Protein AF-T0Z2L9-F1 (afdb_monomer_lite)

Secondary structure (DSSP, 8-state):
---PPPPHHHHHHHHHHHHHHHHHT-TTS-HHHHHHHHHHHHHHHHHHS--EETTEE--GGGGGGGGG-HHHHHHHHHHHHHHHHHHTTTTS--

Radius of gyration: 19.51 Å; chains: 1; bounding box: 56×26×50 Å

Foldseek 3Di:
DDPDPDDPLRVVVVVLVVVLVVLCPDPPDPNVVSVVVSLVVQLVVCVVPFDQDPNDTPRSCVSVCVCVPPVNVVVVVVVVVVVVCVVVCVVPDD

Structure (mmCIF, N/CA/C/O backbone):
data_AF-T0Z2L9-F1
#
_entry.id   AF-T0Z2L9-F1
#
loop_
_atom_site.group_PDB
_atom_site.id
_atom_site.type_symbol
_atom_site.label_atom_id
_atom_site.label_alt_id
_atom_site.label_comp_id
_atom_site.label_asym_id
_atom_site.label_entity_id
_atom_site.label_seq_id
_atom_site.pdbx_PDB_ins_code
_atom_site.Cartn_x
_atom_site.Cartn_y
_atom_site.Cartn_z
_atom_site.occupancy
_atom_site.B_iso_or_equiv
_atom_site.auth_seq_id
_atom_site.auth_comp_id
_atom_site.auth_asym_id
_atom_site.auth_atom_id
_atom_site.pdbx_PDB_model_num
ATOM 1 N N . MET A 1 1 ? 33.530 9.704 -6.978 1.00 47.56 1 MET A N 1
ATOM 2 C CA . MET A 1 1 ? 32.098 9.388 -6.825 1.00 47.56 1 MET A CA 1
ATOM 3 C C . MET A 1 1 ? 31.471 9.551 -8.198 1.00 47.56 1 MET A C 1
ATOM 5 O O . MET A 1 1 ? 31.042 10.642 -8.546 1.00 47.56 1 MET A O 1
ATOM 9 N N . SER A 1 2 ? 31.598 8.525 -9.040 1.00 45.56 2 SER A N 1
ATOM 10 C CA . SER A 1 2 ? 30.973 8.501 -10.362 1.00 45.56 2 SER A CA 1
ATOM 11 C C . SER A 1 2 ? 29.464 8.440 -10.157 1.00 45.56 2 SER A C 1
ATOM 13 O O . SER A 1 2 ? 28.963 7.568 -9.453 1.00 45.56 2 SER A O 1
ATOM 15 N N . ILE A 1 3 ? 28.751 9.423 -10.702 1.00 60.59 3 ILE A N 1
ATOM 16 C CA . ILE A 1 3 ? 27.298 9.366 -10.833 1.00 60.59 3 ILE A CA 1
ATOM 17 C C . ILE A 1 3 ? 27.037 8.329 -11.926 1.00 60.59 3 ILE A C 1
ATOM 19 O O . ILE A 1 3 ? 27.006 8.660 -13.110 1.00 60.59 3 ILE A O 1
ATOM 23 N N . ASP A 1 4 ? 26.949 7.062 -11.537 1.00 66.75 4 ASP A N 1
ATOM 24 C CA . ASP A 1 4 ? 26.503 6.013 -12.443 1.00 66.75 4 ASP A CA 1
ATOM 25 C C . ASP A 1 4 ? 25.009 6.230 -12.711 1.00 66.75 4 ASP A C 1
ATOM 27 O O . ASP A 1 4 ? 24.234 6.529 -11.797 1.00 66.75 4 ASP A O 1
ATOM 31 N N . ALA A 1 5 ? 24.610 6.154 -13.982 1.00 68.25 5 ALA A N 1
ATOM 32 C CA . ALA A 1 5 ? 23.224 6.364 -14.377 1.00 68.25 5 ALA A CA 1
ATOM 33 C C . ALA A 1 5 ? 22.292 5.445 -13.558 1.00 68.25 5 ALA A C 1
ATOM 35 O O . ALA A 1 5 ? 22.631 4.278 -13.329 1.00 68.25 5 ALA A O 1
ATOM 36 N N . PRO A 1 6 ? 21.128 5.947 -13.101 1.00 73.62 6 PRO A N 1
ATOM 37 C CA . PRO A 1 6 ? 20.227 5.166 -12.268 1.00 73.62 6 PRO A CA 1
ATOM 38 C C . PRO A 1 6 ? 19.838 3.873 -12.981 1.00 73.62 6 PRO A C 1
ATOM 40 O O . PRO A 1 6 ? 19.478 3.874 -14.160 1.00 73.62 6 PRO A O 1
ATOM 43 N N . SER A 1 7 ? 19.911 2.756 -12.253 1.00 81.06 7 SER A N 1
ATOM 44 C CA . SER A 1 7 ? 19.494 1.461 -12.789 1.00 81.06 7 SER A CA 1
ATOM 45 C C . SER A 1 7 ? 18.035 1.516 -13.250 1.00 81.06 7 SER A C 1
ATOM 47 O O . SER A 1 7 ? 17.211 2.226 -12.668 1.00 81.06 7 SER A O 1
ATOM 49 N N . ILE A 1 8 ? 17.686 0.726 -14.266 1.00 83.94 8 ILE A N 1
ATOM 50 C CA . ILE A 1 8 ? 16.316 0.698 -14.799 1.00 83.94 8 ILE A CA 1
ATOM 51 C C . ILE A 1 8 ? 15.276 0.369 -13.715 1.00 83.94 8 ILE A C 1
ATOM 53 O O . ILE A 1 8 ? 14.194 0.944 -13.698 1.00 83.94 8 ILE A O 1
ATOM 57 N N . HIS A 1 9 ? 15.647 -0.467 -12.740 1.00 81.94 9 HIS A N 1
ATOM 58 C CA . HIS A 1 9 ? 14.817 -0.802 -11.583 1.00 81.94 9 HIS A CA 1
ATOM 59 C C . HIS A 1 9 ? 14.549 0.425 -10.701 1.00 81.94 9 HIS A C 1
ATOM 61 O O . HIS A 1 9 ? 13.421 0.624 -10.263 1.00 81.94 9 HIS A O 1
ATOM 67 N N . ALA A 1 10 ? 15.551 1.285 -10.482 1.00 85.44 10 ALA A N 1
ATOM 68 C CA . ALA A 1 10 ? 15.383 2.512 -9.703 1.00 85.44 10 ALA A CA 1
ATOM 69 C C . ALA A 1 10 ? 14.418 3.494 -10.385 1.00 85.44 10 ALA A C 1
ATOM 71 O O . ALA A 1 10 ? 13.560 4.073 -9.720 1.00 85.44 10 ALA A O 1
ATOM 72 N N . ILE A 1 11 ? 14.507 3.629 -11.714 1.00 88.88 11 ILE A N 1
ATOM 73 C CA . ILE A 1 11 ? 13.576 4.456 -12.495 1.00 88.88 11 I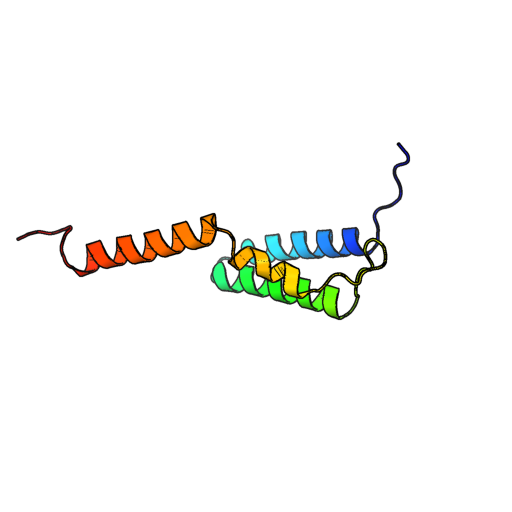LE A CA 1
ATOM 74 C C . ILE A 1 11 ? 12.152 3.901 -12.378 1.00 88.88 11 ILE A C 1
ATOM 76 O O . ILE A 1 11 ? 11.220 4.656 -12.108 1.00 88.88 11 ILE A O 1
ATOM 80 N N . VAL A 1 12 ? 11.979 2.583 -12.520 1.00 87.19 12 VAL A N 1
ATOM 81 C CA . VAL A 1 12 ? 10.672 1.923 -12.384 1.00 87.19 12 VAL A CA 1
ATOM 82 C C . VAL A 1 12 ? 10.072 2.156 -10.995 1.00 87.19 12 VAL A C 1
ATOM 84 O O . VAL A 1 12 ? 8.914 2.556 -10.897 1.00 87.19 12 VAL A O 1
ATOM 87 N N . VAL A 1 13 ? 10.852 1.984 -9.924 1.00 88.62 13 VAL A N 1
ATOM 88 C CA . VAL A 1 13 ? 10.386 2.238 -8.550 1.00 88.62 13 VAL A CA 1
ATOM 89 C C . VAL A 1 13 ? 10.019 3.709 -8.346 1.00 88.62 13 VAL A C 1
ATOM 91 O O . VAL A 1 13 ? 8.994 3.994 -7.732 1.00 88.62 13 VAL A O 1
ATOM 94 N N . MET A 1 14 ? 10.790 4.651 -8.898 1.00 90.25 14 MET A N 1
ATOM 95 C CA . MET A 1 14 ? 10.436 6.076 -8.866 1.00 90.25 14 MET A CA 1
ATOM 96 C C . MET A 1 14 ? 9.107 6.358 -9.572 1.00 90.25 14 MET A C 1
ATOM 98 O O . MET A 1 14 ? 8.275 7.087 -9.033 1.00 90.25 14 MET A O 1
ATOM 102 N N . VAL A 1 15 ? 8.876 5.772 -10.749 1.00 91.00 15 VAL A N 1
ATOM 103 C CA . VAL A 1 15 ? 7.603 5.922 -11.472 1.00 91.00 15 VAL A CA 1
ATOM 104 C C . VAL A 1 15 ? 6.450 5.328 -10.662 1.00 91.00 15 VAL A C 1
ATOM 106 O O . VAL A 1 15 ? 5.408 5.971 -10.533 1.00 91.00 15 VAL A O 1
ATOM 109 N N . VAL A 1 16 ? 6.642 4.151 -10.057 1.00 88.00 16 VAL A N 1
ATOM 110 C CA . VAL A 1 16 ? 5.653 3.530 -9.160 1.00 88.00 16 VAL A CA 1
ATOM 111 C C . VAL A 1 16 ? 5.376 4.418 -7.947 1.00 88.00 16 VAL A C 1
ATOM 113 O O . VAL A 1 16 ? 4.218 4.577 -7.576 1.00 88.00 16 VAL A O 1
ATOM 116 N N . MET A 1 17 ? 6.394 5.051 -7.365 1.00 90.88 17 MET A N 1
ATOM 117 C CA . MET A 1 17 ? 6.231 5.977 -6.241 1.00 90.88 17 MET A CA 1
ATOM 118 C C . MET A 1 17 ? 5.403 7.205 -6.636 1.00 90.88 17 MET A C 1
ATOM 120 O O . MET A 1 17 ? 4.473 7.583 -5.926 1.00 90.88 17 MET A O 1
ATOM 124 N N . VAL A 1 18 ? 5.681 7.805 -7.796 1.00 92.81 18 VAL A N 1
ATOM 125 C CA . VAL A 1 18 ? 4.880 8.926 -8.314 1.00 92.81 18 VAL A CA 1
ATOM 126 C C . VAL A 1 18 ? 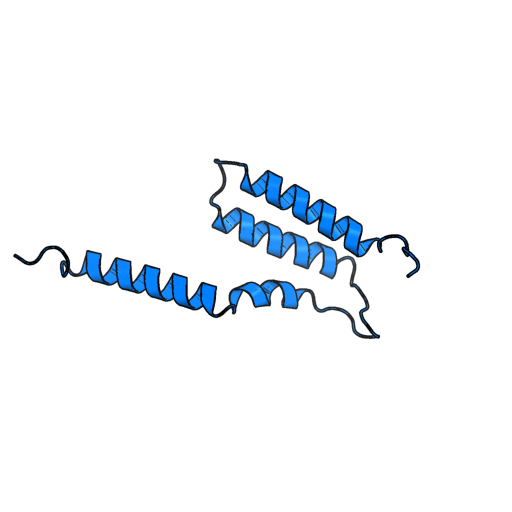3.437 8.486 -8.581 1.00 92.81 18 VAL A C 1
ATOM 128 O O . VAL A 1 18 ? 2.498 9.192 -8.210 1.00 92.81 18 VAL A O 1
ATOM 131 N N . ALA A 1 19 ? 3.239 7.300 -9.163 1.00 87.94 19 ALA A N 1
ATOM 132 C CA . ALA A 1 19 ? 1.913 6.730 -9.379 1.00 87.94 19 ALA A CA 1
ATOM 133 C C . ALA A 1 19 ? 1.174 6.466 -8.054 1.00 87.94 19 ALA A C 1
ATOM 135 O O . ALA A 1 19 ? -0.015 6.764 -7.949 1.00 87.94 19 ALA A O 1
ATOM 136 N N . ALA A 1 20 ? 1.875 5.974 -7.031 1.00 87.69 20 ALA A N 1
ATOM 137 C CA . ALA A 1 20 ? 1.339 5.756 -5.693 1.00 87.69 20 ALA A CA 1
ATOM 138 C C . ALA A 1 20 ? 0.876 7.070 -5.058 1.00 87.69 20 ALA A C 1
ATOM 140 O O . ALA A 1 20 ? -0.248 7.139 -4.568 1.00 87.69 20 ALA A O 1
ATOM 141 N N . LEU A 1 21 ? 1.692 8.126 -5.126 1.00 89.06 21 LEU A N 1
ATOM 142 C CA . LEU A 1 21 ? 1.329 9.457 -4.630 1.00 89.06 21 LEU A CA 1
ATOM 143 C C . LEU A 1 21 ? 0.088 10.012 -5.342 1.00 89.06 21 LEU A C 1
ATOM 145 O O . LEU A 1 21 ? -0.822 10.526 -4.692 1.00 89.06 21 LEU A O 1
ATOM 149 N N . MET A 1 22 ? 0.008 9.846 -6.664 1.00 87.06 22 MET A N 1
ATOM 150 C CA . MET A 1 22 ? -1.177 10.227 -7.439 1.00 87.06 22 MET A CA 1
ATOM 151 C C . MET A 1 22 ? -2.422 9.436 -7.019 1.00 87.06 22 MET A C 1
ATOM 153 O O . MET A 1 22 ? -3.515 9.999 -6.952 1.00 87.06 22 MET A O 1
ATOM 157 N N . LEU A 1 23 ? -2.273 8.144 -6.715 1.00 83.94 23 LEU A N 1
ATOM 158 C CA . LEU A 1 23 ? -3.372 7.287 -6.273 1.00 83.94 23 LEU A CA 1
ATOM 159 C C . LEU A 1 23 ? -3.822 7.625 -4.842 1.00 83.94 23 LEU A C 1
ATOM 161 O O . LEU A 1 23 ? -5.021 7.646 -4.577 1.00 83.94 23 LEU A O 1
ATOM 165 N N . TYR A 1 24 ? -2.884 7.971 -3.955 1.00 82.38 24 TYR A N 1
ATOM 166 C CA . TYR A 1 24 ? -3.149 8.476 -2.601 1.00 82.38 24 TYR A CA 1
ATOM 167 C C . TYR A 1 24 ? -3.870 9.823 -2.602 1.00 82.38 24 TYR A C 1
ATOM 169 O O . TYR A 1 24 ? -4.711 10.075 -1.744 1.00 82.38 24 TYR A O 1
ATOM 177 N N . SER A 1 25 ? -3.576 10.682 -3.578 1.00 84.88 25 SER A N 1
ATOM 178 C CA . SER A 1 25 ? -4.246 11.976 -3.711 1.00 84.88 25 SER A CA 1
ATOM 179 C C . SER A 1 25 ? -5.718 11.857 -4.128 1.00 84.88 25 SER A C 1
ATOM 181 O O . SER A 1 25 ? -6.421 12.870 -4.136 1.00 84.88 25 SER A O 1
ATOM 183 N N . ARG A 1 26 ? -6.207 10.667 -4.510 1.00 83.56 26 ARG A N 1
ATOM 184 C CA . ARG A 1 26 ? -7.606 10.488 -4.913 1.00 83.56 26 ARG A CA 1
ATOM 185 C C . ARG A 1 26 ? -8.506 10.296 -3.685 1.00 83.56 26 ARG A C 1
ATOM 187 O O . ARG A 1 26 ? -8.376 9.284 -3.005 1.00 83.56 26 ARG A O 1
ATOM 194 N N . PRO A 1 27 ? -9.503 11.174 -3.464 1.00 74.69 27 PRO A N 1
ATOM 195 C CA . PRO A 1 27 ? -10.413 11.066 -2.319 1.00 74.69 27 PRO A CA 1
ATOM 196 C C . PRO A 1 27 ? -11.416 9.905 -2.440 1.00 74.69 27 PRO A C 1
ATOM 198 O O . PRO A 1 27 ? -12.039 9.525 -1.457 1.00 74.69 27 PRO A O 1
ATOM 201 N N . ASN A 1 28 ? -11.575 9.334 -3.639 1.00 77.19 28 ASN A N 1
ATOM 202 C CA . ASN A 1 28 ? -12.575 8.298 -3.917 1.00 77.19 28 ASN A CA 1
ATOM 203 C C . ASN A 1 28 ? -12.152 6.880 -3.499 1.00 77.19 28 ASN A C 1
ATOM 205 O O . ASN A 1 28 ? -12.973 5.970 -3.585 1.00 77.19 28 ASN A O 1
ATOM 209 N N . ILE A 1 29 ? -10.895 6.657 -3.098 1.00 79.62 29 ILE A N 1
ATOM 210 C CA . ILE A 1 29 ? -10.383 5.319 -2.767 1.00 79.62 29 ILE A CA 1
ATOM 211 C C . ILE A 1 29 ? -9.954 5.303 -1.294 1.00 79.62 29 ILE A C 1
ATOM 213 O O . ILE A 1 29 ? -9.165 6.161 -0.894 1.00 79.62 29 ILE A O 1
ATOM 217 N N . PRO A 1 30 ? -10.423 4.337 -0.476 1.00 82.38 30 PRO A N 1
ATOM 218 C CA . PRO A 1 30 ? -9.933 4.171 0.886 1.00 82.38 30 PRO A CA 1
ATOM 219 C C . PRO A 1 30 ? -8.408 4.028 0.909 1.00 82.38 30 PRO A C 1
ATOM 221 O O . PRO A 1 30 ? -7.834 3.233 0.161 1.00 82.38 30 PRO A O 1
ATOM 224 N N . MET A 1 31 ? -7.752 4.755 1.814 1.00 81.81 31 MET A N 1
ATOM 225 C CA . MET A 1 31 ? -6.285 4.802 1.913 1.00 81.81 31 MET A CA 1
ATOM 226 C C . MET A 1 31 ? -5.652 3.410 2.063 1.00 81.81 31 MET A C 1
ATOM 228 O O . MET A 1 31 ? -4.587 3.145 1.507 1.00 81.81 31 MET A O 1
ATOM 232 N N . ALA A 1 32 ? -6.332 2.498 2.766 1.00 84.19 32 ALA A N 1
ATOM 233 C CA . ALA A 1 32 ? -5.890 1.117 2.940 1.00 84.19 32 ALA A CA 1
ATOM 234 C C . ALA A 1 32 ? -5.827 0.347 1.609 1.00 84.19 32 ALA A C 1
ATOM 236 O O . ALA A 1 32 ? -4.845 -0.341 1.336 1.00 84.19 32 ALA A O 1
ATOM 237 N N . THR A 1 33 ? -6.841 0.496 0.752 1.00 86.00 33 THR A N 1
ATOM 238 C CA . THR A 1 33 ? -6.909 -0.173 -0.556 1.00 86.00 33 THR A CA 1
ATOM 239 C C . THR A 1 33 ? -5.842 0.361 -1.505 1.00 86.00 33 THR A C 1
ATOM 241 O O . THR A 1 33 ? -5.201 -0.417 -2.207 1.00 86.00 33 THR A O 1
ATOM 244 N N . THR A 1 34 ? -5.598 1.674 -1.485 1.00 87.88 34 THR A N 1
ATOM 245 C CA . THR A 1 34 ? -4.515 2.308 -2.248 1.00 87.88 34 THR A CA 1
ATOM 246 C C . THR A 1 34 ? -3.146 1.784 -1.815 1.00 87.88 34 THR A C 1
ATOM 248 O O . THR A 1 34 ? -2.362 1.361 -2.662 1.00 87.88 34 THR A O 1
ATOM 251 N N . SER A 1 35 ? -2.873 1.756 -0.506 1.00 87.19 35 SER A N 1
ATOM 252 C CA . SER A 1 35 ? -1.606 1.263 0.052 1.00 87.19 35 SER A CA 1
ATOM 253 C C . SER A 1 35 ? -1.322 -0.182 -0.357 1.00 87.19 35 SER A C 1
ATOM 255 O O . SER A 1 35 ? -0.259 -0.501 -0.893 1.00 87.19 35 SER A O 1
ATOM 257 N N . LEU A 1 36 ? -2.315 -1.052 -0.168 1.00 90.19 36 LEU A N 1
ATOM 258 C CA . LEU A 1 36 ? -2.196 -2.471 -0.473 1.00 90.19 36 LEU A 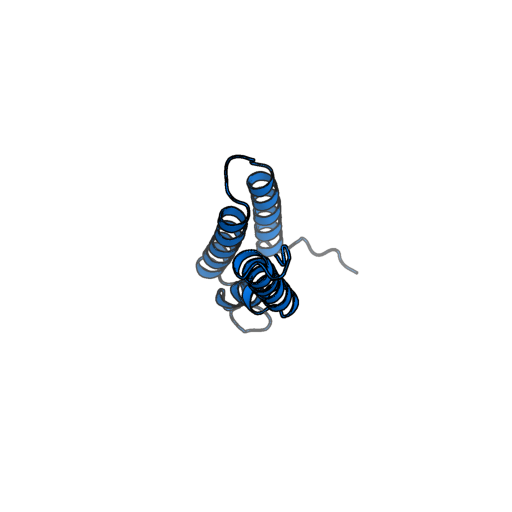CA 1
ATOM 259 C C . LEU A 1 36 ? -2.076 -2.703 -1.986 1.00 90.19 36 LEU A C 1
ATOM 261 O O . LEU A 1 36 ? -1.263 -3.515 -2.419 1.00 90.19 36 LEU A O 1
ATOM 265 N N . GLY A 1 37 ? -2.802 -1.929 -2.797 1.00 90.62 37 GLY A N 1
ATOM 266 C CA . GLY A 1 37 ? -2.674 -1.941 -4.253 1.00 90.62 37 GLY A CA 1
ATOM 267 C C . GLY A 1 37 ? -1.273 -1.560 -4.736 1.00 90.62 37 GLY A C 1
ATOM 268 O O . GLY A 1 37 ? -0.741 -2.220 -5.624 1.00 90.62 37 GLY A O 1
ATOM 269 N N . VAL A 1 38 ? -0.64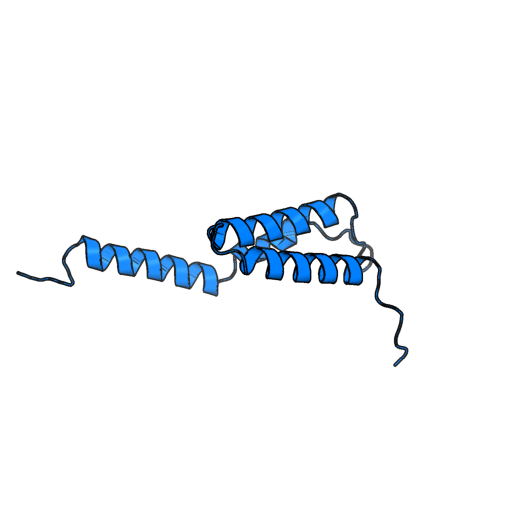2 -0.550 -4.128 1.00 90.06 38 VAL A N 1
ATOM 270 C CA . VAL A 1 38 ? 0.740 -0.150 -4.450 1.00 90.06 38 VAL A CA 1
ATOM 271 C C . VAL A 1 38 ? 1.736 -1.251 -4.085 1.00 90.06 38 VAL A C 1
ATOM 273 O O . VAL A 1 38 ? 2.619 -1.552 -4.886 1.00 90.06 38 VAL A O 1
ATOM 276 N N . LEU A 1 39 ? 1.583 -1.890 -2.921 1.00 90.81 39 LEU A N 1
ATOM 277 C CA . LEU A 1 39 ? 2.441 -3.011 -2.515 1.00 90.81 39 LEU A CA 1
ATOM 278 C C . LEU A 1 39 ? 2.302 -4.212 -3.458 1.00 90.81 39 LEU A C 1
ATOM 280 O O . LEU A 1 39 ? 3.309 -4.783 -3.876 1.00 90.81 39 LEU A O 1
ATOM 284 N N . VAL A 1 40 ? 1.073 -4.556 -3.851 1.00 90.88 40 VAL A N 1
ATOM 285 C CA . VAL A 1 40 ? 0.805 -5.614 -4.838 1.00 90.88 40 VAL A CA 1
ATOM 286 C C . VAL A 1 40 ? 1.402 -5.260 -6.198 1.00 90.88 40 VAL A C 1
ATOM 288 O O . VAL A 1 40 ? 2.037 -6.110 -6.816 1.00 90.88 40 VAL A O 1
ATOM 291 N N . LEU A 1 41 ? 1.251 -4.014 -6.654 1.00 89.75 41 LEU A N 1
ATOM 292 C CA . LEU A 1 41 ? 1.840 -3.543 -7.908 1.00 89.75 41 LEU A CA 1
ATOM 293 C C . LEU A 1 41 ? 3.370 -3.658 -7.875 1.00 89.75 41 LEU A C 1
ATOM 295 O O . LEU A 1 41 ? 3.974 -4.124 -8.837 1.00 89.75 41 LEU A O 1
ATOM 299 N N . LEU A 1 42 ? 3.996 -3.269 -6.763 1.00 89.44 42 LEU A N 1
ATOM 300 C CA . LEU A 1 42 ? 5.443 -3.347 -6.591 1.00 89.44 42 LEU A CA 1
ATOM 301 C C . LEU A 1 42 ? 5.927 -4.803 -6.613 1.00 89.44 42 LEU A C 1
ATOM 303 O O . LEU A 1 42 ? 6.844 -5.132 -7.365 1.00 89.44 42 LEU A O 1
ATOM 307 N N . ALA A 1 43 ? 5.264 -5.687 -5.865 1.00 88.94 43 ALA A N 1
ATOM 308 C CA . ALA A 1 43 ? 5.559 -7.116 -5.883 1.00 88.94 43 ALA A CA 1
ATOM 309 C C . ALA A 1 43 ? 5.338 -7.732 -7.275 1.00 88.94 43 ALA A C 1
ATOM 311 O O . ALA A 1 43 ? 6.138 -8.549 -7.717 1.00 88.94 43 ALA A O 1
ATOM 312 N N . PHE A 1 44 ? 4.302 -7.308 -8.003 1.00 89.62 44 PHE A N 1
ATOM 313 C CA . PHE A 1 44 ? 4.026 -7.768 -9.364 1.00 89.62 44 PHE A CA 1
ATOM 314 C C . PHE A 1 44 ? 5.125 -7.353 -10.350 1.00 89.62 44 PHE A C 1
ATOM 316 O O . PHE A 1 44 ? 5.612 -8.182 -11.120 1.00 89.62 44 PHE A O 1
ATOM 323 N N . VAL A 1 45 ? 5.565 -6.093 -10.298 1.00 87.06 45 VAL A N 1
ATOM 324 C CA . VAL A 1 45 ? 6.650 -5.573 -11.145 1.00 87.06 45 VAL A CA 1
ATOM 325 C C . VAL A 1 45 ? 7.956 -6.327 -10.891 1.00 87.06 45 VAL A C 1
ATOM 327 O O . VAL A 1 45 ? 8.614 -6.737 -11.847 1.00 87.06 45 VAL A O 1
ATOM 330 N N . PHE A 1 46 ? 8.308 -6.556 -9.624 1.00 85.75 46 PHE A N 1
ATOM 331 C CA . PHE A 1 46 ? 9.521 -7.292 -9.253 1.00 85.75 46 PH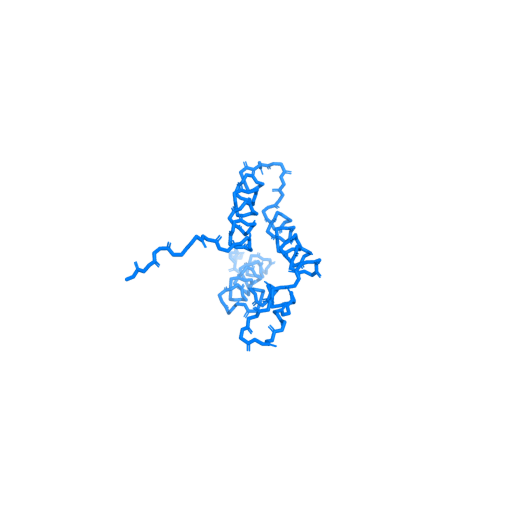E A CA 1
ATOM 332 C C . PHE A 1 46 ? 9.406 -8.802 -9.496 1.00 85.75 46 PHE A C 1
ATOM 334 O O . PHE A 1 46 ? 10.418 -9.455 -9.739 1.00 85.75 46 PHE A O 1
ATOM 341 N N . SER A 1 47 ? 8.193 -9.356 -9.495 1.00 85.38 47 SER A N 1
ATOM 342 C CA . SER A 1 47 ? 7.954 -10.758 -9.841 1.00 85.38 47 SER A CA 1
ATOM 343 C C . SER A 1 47 ? 8.086 -10.997 -11.350 1.00 85.38 47 SER A C 1
ATOM 345 O O . SER A 1 47 ? 8.661 -12.006 -11.755 1.00 85.38 47 SER A O 1
ATOM 347 N N . MET A 1 48 ? 7.619 -10.059 -12.184 1.00 84.19 48 MET A N 1
ATOM 348 C CA . MET A 1 48 ? 7.806 -10.091 -13.643 1.00 84.19 48 MET A CA 1
ATOM 349 C C . MET A 1 48 ? 9.254 -9.791 -14.060 1.00 84.19 48 MET A C 1
ATOM 351 O O . MET A 1 48 ? 9.779 -10.438 -14.966 1.00 84.19 48 MET A O 1
ATOM 355 N N . TYR A 1 49 ? 9.910 -8.835 -13.396 1.00 82.56 49 TYR A N 1
ATOM 356 C CA . TYR A 1 49 ? 11.294 -8.432 -13.659 1.00 82.56 49 TYR A CA 1
ATOM 357 C C . TYR A 1 49 ? 12.156 -8.588 -12.394 1.00 82.56 49 TYR A C 1
ATOM 359 O O . TYR A 1 49 ? 12.401 -7.606 -11.687 1.00 82.56 49 TYR A O 1
ATOM 367 N N . PRO A 1 50 ? 12.626 -9.815 -12.093 1.00 78.62 50 PRO A N 1
ATOM 368 C CA . PRO A 1 50 ? 13.381 -10.092 -10.878 1.00 78.62 50 PRO A CA 1
ATOM 369 C C . PRO A 1 50 ? 14.733 -9.377 -10.862 1.00 78.62 50 PRO A C 1
ATOM 371 O O . PRO A 1 50 ? 15.604 -9.609 -11.705 1.00 78.62 50 PRO A O 1
ATOM 374 N N . MET A 1 51 ? 14.935 -8.548 -9.838 1.00 75.31 51 MET A N 1
ATOM 375 C CA . MET A 1 51 ? 16.212 -7.894 -9.577 1.00 75.31 51 MET A CA 1
ATOM 376 C C . MET A 1 51 ? 17.189 -8.893 -8.950 1.00 75.31 51 MET A C 1
ATOM 378 O O . MET A 1 51 ? 16.888 -9.523 -7.936 1.00 75.31 51 MET A O 1
ATOM 382 N N . LYS A 1 52 ? 18.391 -9.010 -9.521 1.00 74.69 52 LYS A N 1
ATOM 383 C CA . LYS A 1 52 ? 19.497 -9.749 -8.901 1.00 74.69 52 LYS A CA 1
ATOM 384 C C . LYS A 1 52 ? 20.313 -8.793 -8.045 1.00 74.69 52 LYS A C 1
ATOM 386 O O . LYS A 1 52 ? 20.940 -7.877 -8.573 1.00 74.69 52 LYS A O 1
ATOM 391 N N . LEU A 1 53 ? 20.322 -9.018 -6.740 1.00 68.69 53 LEU A N 1
ATOM 392 C CA . LEU A 1 53 ? 21.116 -8.264 -5.783 1.00 68.69 53 LEU A CA 1
ATOM 393 C C . LEU A 1 53 ? 22.211 -9.188 -5.237 1.00 68.69 53 LEU A C 1
ATOM 395 O O . LEU A 1 53 ? 21.914 -10.211 -4.630 1.00 68.69 53 LEU A O 1
ATOM 399 N N . HIS A 1 54 ? 23.482 -8.860 -5.490 1.00 64.69 54 HIS A N 1
ATOM 400 C CA . HIS A 1 54 ? 24.643 -9.629 -5.002 1.00 64.69 54 HIS A CA 1
ATOM 401 C C . HIS A 1 54 ? 24.597 -11.147 -5.302 1.00 64.69 54 HIS A C 1
ATOM 403 O O . HIS A 1 54 ? 25.059 -11.957 -4.508 1.00 64.69 54 HIS A O 1
ATOM 409 N N . GLY A 1 55 ? 24.030 -11.548 -6.447 1.00 69.50 55 GLY A N 1
ATOM 410 C CA . GLY A 1 55 ? 23.918 -12.958 -6.851 1.00 69.50 55 GLY A CA 1
ATOM 411 C C . GLY A 1 55 ? 22.645 -13.674 -6.382 1.00 69.50 55 GLY A C 1
ATOM 412 O O . GLY A 1 55 ? 22.361 -14.764 -6.875 1.00 69.50 55 GLY A O 1
ATOM 413 N N . HIS A 1 56 ? 21.833 -13.045 -5.528 1.00 69.88 56 HIS A N 1
ATOM 414 C CA . HIS A 1 56 ? 20.529 -13.555 -5.107 1.00 69.88 56 HIS A CA 1
ATOM 415 C C . HIS A 1 56 ? 19.390 -12.817 -5.815 1.00 69.88 56 HIS A C 1
ATOM 417 O O . HIS A 1 56 ? 19.457 -11.611 -6.053 1.00 69.88 56 HIS A O 1
ATOM 423 N N . ILE A 1 57 ? 18.341 -13.550 -6.182 1.00 76.44 57 ILE A N 1
ATOM 424 C CA . ILE A 1 57 ? 17.107 -12.956 -6.699 1.00 76.44 57 ILE A CA 1
ATOM 425 C C . ILE A 1 57 ? 16.381 -12.322 -5.514 1.00 76.44 57 ILE A C 1
ATOM 427 O O . ILE A 1 57 ? 16.177 -12.986 -4.498 1.00 76.44 57 ILE A O 1
ATOM 431 N N . LEU A 1 58 ? 16.018 -11.045 -5.631 1.00 78.56 58 LEU A N 1
ATOM 432 C CA . LEU A 1 58 ? 15.208 -10.379 -4.622 1.00 78.56 58 LEU A CA 1
ATOM 433 C C . LEU A 1 58 ? 13.808 -10.999 -4.627 1.00 78.56 58 LEU A C 1
ATOM 435 O O . LEU A 1 58 ? 13.086 -10.906 -5.620 1.00 78.56 58 LEU A O 1
ATOM 439 N N . ASP A 1 59 ? 13.436 -11.635 -3.519 1.00 80.75 59 ASP A N 1
ATOM 440 C CA . ASP A 1 59 ? 12.095 -12.180 -3.355 1.00 80.75 59 ASP A CA 1
ATOM 441 C C . ASP A 1 59 ? 11.087 -11.029 -3.274 1.00 80.75 59 ASP A C 1
ATOM 443 O O . ASP A 1 59 ? 11.176 -10.165 -2.403 1.00 80.75 59 ASP A O 1
ATOM 447 N N . SER A 1 60 ? 10.112 -11.016 -4.181 1.00 83.75 60 SER A N 1
ATOM 448 C CA . SER A 1 60 ? 9.063 -9.991 -4.214 1.00 83.75 60 SER A CA 1
ATOM 449 C C . SER A 1 60 ? 8.182 -10.022 -2.961 1.00 83.75 60 SER A C 1
ATOM 451 O O . SER A 1 60 ? 7.543 -9.023 -2.629 1.00 83.75 60 SER A O 1
ATOM 453 N N . MET A 1 61 ? 8.172 -11.132 -2.218 1.00 83.88 61 MET A N 1
ATOM 454 C CA . MET A 1 61 ? 7.430 -11.238 -0.965 1.00 83.88 61 MET A CA 1
ATOM 455 C C . MET A 1 61 ? 7.999 -10.328 0.134 1.00 83.88 61 MET A C 1
ATOM 457 O O . MET A 1 61 ? 7.267 -9.934 1.044 1.00 83.88 61 MET A O 1
ATOM 461 N N . ILE A 1 62 ? 9.265 -9.901 0.021 1.00 86.44 62 ILE A N 1
ATOM 462 C CA . ILE A 1 62 ? 9.896 -9.006 0.999 1.00 86.44 62 ILE A CA 1
ATOM 463 C C . ILE A 1 62 ? 9.190 -7.649 1.104 1.00 86.44 62 ILE A C 1
ATOM 465 O O . ILE A 1 62 ? 9.210 -7.038 2.169 1.00 86.44 62 ILE A O 1
ATOM 469 N N . PHE A 1 63 ? 8.505 -7.185 0.053 1.00 86.31 63 PHE A N 1
ATOM 470 C CA . PHE A 1 63 ? 7.758 -5.922 0.097 1.00 86.31 63 PHE A CA 1
ATOM 471 C C . PHE A 1 63 ? 6.572 -5.969 1.073 1.00 86.31 63 PHE A C 1
ATOM 473 O O . PHE A 1 63 ? 6.192 -4.939 1.627 1.00 86.31 63 PHE A O 1
ATOM 480 N N . PHE A 1 64 ? 6.038 -7.159 1.363 1.00 89.25 64 PHE A N 1
ATOM 481 C CA . PHE A 1 64 ? 4.982 -7.350 2.361 1.00 89.25 64 PHE A CA 1
ATOM 482 C C . PHE A 1 64 ? 5.510 -7.368 3.804 1.00 89.25 64 PHE A C 1
ATOM 484 O O . PHE A 1 64 ? 4.718 -7.259 4.737 1.00 89.25 64 PHE A O 1
ATOM 491 N N . SER A 1 65 ? 6.829 -7.418 4.025 1.00 88.31 65 SER A N 1
ATOM 492 C CA . SER A 1 65 ? 7.411 -7.298 5.376 1.00 88.31 65 SER A CA 1
ATOM 493 C C . SER A 1 65 ? 7.098 -5.956 6.054 1.00 88.31 65 SER A C 1
ATOM 495 O O . SER A 1 65 ? 7.136 -5.854 7.276 1.00 88.31 65 SER A O 1
ATOM 497 N N . GLY A 1 66 ? 6.687 -4.932 5.295 1.00 85.94 66 GLY A N 1
ATOM 498 C CA . GLY A 1 66 ? 6.162 -3.688 5.865 1.00 85.94 66 GLY A CA 1
ATOM 499 C C . GLY A 1 66 ? 4.922 -3.895 6.749 1.00 85.94 66 GLY A C 1
ATOM 500 O O . GLY A 1 66 ? 4.696 -3.106 7.664 1.00 85.94 66 GLY A O 1
ATOM 501 N N . PHE A 1 67 ? 4.155 -4.974 6.541 1.00 87.75 67 PHE A N 1
ATOM 502 C CA . PHE A 1 67 ? 3.022 -5.335 7.401 1.00 87.75 67 PHE A CA 1
ATOM 503 C C . PHE A 1 67 ? 3.451 -5.890 8.764 1.00 87.75 67 PHE A C 1
ATOM 505 O O . PHE A 1 67 ? 2.703 -5.752 9.728 1.00 87.75 67 PHE A O 1
ATOM 512 N N . SER A 1 68 ? 4.654 -6.464 8.880 1.00 88.12 68 SER A N 1
ATOM 513 C CA . SER A 1 68 ? 5.227 -6.893 10.163 1.00 88.12 68 SER A CA 1
ATOM 514 C C . SER A 1 68 ? 5.991 -5.772 10.872 1.00 88.12 68 SER A C 1
ATOM 516 O O . SER A 1 68 ? 6.821 -6.036 11.738 1.00 88.12 68 SER A O 1
ATOM 518 N N . ASN A 1 69 ? 5.757 -4.514 10.494 1.00 92.00 69 ASN A N 1
ATOM 519 C CA . ASN A 1 69 ? 6.333 -3.375 11.186 1.00 92.00 69 ASN A CA 1
ATOM 520 C C . ASN A 1 69 ? 5.699 -3.241 12.578 1.00 92.00 69 ASN A C 1
ATOM 522 O O . ASN A 1 69 ? 4.483 -3.089 12.706 1.00 92.00 69 ASN A O 1
ATOM 526 N N . GLU A 1 70 ? 6.532 -3.254 13.617 1.00 94.00 70 GLU A N 1
ATOM 527 C CA . GLU A 1 70 ? 6.089 -3.158 15.011 1.00 94.00 70 GLU A CA 1
ATOM 528 C C . GLU A 1 70 ? 5.232 -1.912 15.276 1.00 94.00 70 GLU A C 1
ATOM 530 O O . GLU A 1 70 ? 4.261 -1.987 16.026 1.00 94.00 70 GLU A O 1
ATOM 535 N N . ALA A 1 71 ? 5.513 -0.786 14.610 1.00 94.50 71 ALA A N 1
ATOM 536 C CA . ALA A 1 71 ? 4.711 0.428 14.740 1.00 94.50 71 ALA A CA 1
ATOM 537 C C . ALA A 1 71 ? 3.302 0.254 14.155 1.00 94.50 71 ALA A C 1
ATOM 539 O O . ALA A 1 71 ? 2.329 0.707 14.758 1.00 94.50 71 ALA A O 1
ATOM 540 N N . LEU A 1 72 ? 3.164 -0.434 13.015 1.00 92.75 72 LEU A N 1
ATOM 541 C CA . LEU A 1 72 ? 1.854 -0.722 12.424 1.00 92.75 72 LEU A CA 1
ATOM 542 C C . LEU A 1 72 ? 1.039 -1.642 13.338 1.00 92.75 72 LEU A C 1
ATOM 544 O O . LEU A 1 72 ? -0.131 -1.365 13.603 1.00 92.75 72 LEU A O 1
ATOM 548 N N . ILE A 1 73 ? 1.672 -2.686 13.877 1.00 94.06 73 ILE A N 1
ATOM 549 C CA . ILE A 1 73 ? 1.043 -3.611 14.829 1.00 94.06 73 ILE A CA 1
ATOM 550 C C . ILE A 1 73 ? 0.587 -2.856 16.087 1.00 94.06 73 ILE A C 1
ATOM 552 O O . ILE A 1 73 ? -0.547 -3.035 16.533 1.00 94.06 73 ILE A O 1
ATOM 556 N N . ALA A 1 74 ? 1.427 -1.969 16.626 1.00 96.31 74 ALA A N 1
ATOM 557 C CA . ALA A 1 74 ? 1.103 -1.168 17.803 1.00 96.31 74 ALA A CA 1
ATOM 558 C C . ALA A 1 74 ? -0.095 -0.230 17.569 1.00 96.31 74 ALA A C 1
ATOM 560 O O . ALA A 1 74 ? -0.998 -0.165 18.404 1.00 96.31 74 ALA A O 1
ATOM 561 N N . VAL A 1 75 ? -0.148 0.463 16.427 1.00 94.88 75 VAL A N 1
ATOM 562 C CA . VAL A 1 75 ? -1.267 1.360 16.090 1.00 94.88 75 VAL A CA 1
ATOM 563 C C . VAL A 1 75 ? -2.570 0.580 15.908 1.00 94.88 75 VAL A C 1
ATOM 565 O O . VAL A 1 75 ? -3.611 1.018 16.396 1.00 94.88 75 VAL A O 1
ATOM 568 N N . VAL A 1 76 ? -2.527 -0.592 15.269 1.00 93.75 76 VAL A N 1
ATOM 569 C CA . VAL A 1 76 ? -3.705 -1.465 15.132 1.00 93.75 76 VAL A CA 1
ATOM 570 C C . VAL A 1 76 ? -4.186 -1.948 16.501 1.00 93.75 76 VAL A C 1
ATOM 572 O O . VAL A 1 76 ? -5.381 -1.871 16.788 1.00 93.75 76 VAL A O 1
ATOM 575 N N . ALA A 1 77 ? -3.272 -2.383 17.372 1.00 96.31 77 ALA A N 1
ATOM 576 C CA . ALA A 1 77 ? -3.611 -2.784 18.735 1.00 96.31 77 ALA A CA 1
ATOM 577 C C . ALA A 1 77 ? -4.268 -1.634 19.517 1.00 96.31 77 ALA A C 1
ATOM 579 O O . ALA A 1 77 ? -5.275 -1.845 20.193 1.00 96.31 77 ALA A O 1
ATOM 580 N N . LEU A 1 78 ? -3.756 -0.409 19.367 1.00 96.44 78 LEU A N 1
ATOM 581 C CA . LEU A 1 78 ? -4.339 0.779 19.984 1.00 96.44 78 LEU A CA 1
ATOM 582 C C . LEU A 1 78 ? -5.719 1.125 19.404 1.00 96.44 78 LEU A C 1
ATOM 584 O O . LEU A 1 78 ? -6.616 1.462 20.172 1.00 96.44 78 LEU A O 1
ATOM 588 N N . MET A 1 79 ? -5.924 1.010 18.086 1.00 95.50 79 MET A N 1
ATOM 589 C CA . MET A 1 79 ? -7.244 1.202 17.463 1.00 95.50 79 MET A CA 1
ATOM 590 C C . MET A 1 79 ? -8.275 0.206 18.005 1.00 95.50 79 MET A C 1
ATOM 592 O O . MET A 1 79 ? -9.405 0.597 18.298 1.00 95.50 79 MET A O 1
ATOM 596 N N . ILE A 1 80 ? -7.887 -1.062 18.179 1.00 95.44 80 ILE A N 1
ATOM 597 C CA . ILE A 1 80 ? -8.756 -2.099 18.752 1.00 95.44 80 ILE A CA 1
ATOM 598 C C . ILE A 1 80 ? -9.059 -1.792 20.224 1.00 95.44 80 ILE A C 1
ATOM 600 O O . ILE A 1 80 ? -10.223 -1.804 20.622 1.00 95.44 80 ILE A O 1
ATOM 604 N N . ALA A 1 81 ? -8.038 -1.477 21.025 1.00 95.75 81 ALA A N 1
ATOM 605 C CA . ALA A 1 81 ? -8.206 -1.144 22.439 1.00 95.75 81 ALA A CA 1
ATOM 606 C C . ALA A 1 81 ? -9.077 0.109 22.637 1.00 95.75 81 ALA A C 1
ATOM 608 O O . ALA A 1 81 ? -9.993 0.099 23.456 1.00 95.75 81 ALA A O 1
ATOM 609 N N . GLY A 1 82 ? -8.846 1.162 21.847 1.00 93.62 82 GLY A N 1
ATOM 610 C CA . GLY A 1 82 ? -9.652 2.382 21.867 1.00 93.62 82 GLY A CA 1
ATOM 611 C C . GLY A 1 82 ? -11.116 2.108 21.522 1.00 93.62 82 GLY A C 1
ATOM 612 O O . GLY A 1 82 ? -12.009 2.560 22.237 1.00 93.62 82 GLY A O 1
ATOM 613 N N . GLY A 1 83 ? -11.370 1.298 20.490 1.00 93.25 83 GLY A N 1
ATOM 614 C CA . GLY A 1 83 ? -12.723 0.859 20.143 1.00 93.25 83 GLY A CA 1
ATOM 615 C C . GLY A 1 83 ? -13.391 0.041 21.253 1.00 93.25 83 GLY A C 1
ATOM 616 O O . GLY A 1 83 ? -14.565 0.257 21.547 1.00 93.25 83 GLY A O 1
ATOM 617 N N . ALA A 1 84 ? -12.647 -0.850 21.915 1.00 92.44 84 ALA A N 1
ATOM 618 C CA . ALA A 1 84 ? -13.162 -1.662 23.016 1.00 92.44 84 ALA A CA 1
ATOM 619 C C . ALA A 1 84 ? -13.593 -0.808 24.217 1.00 92.44 84 ALA A C 1
ATOM 621 O O . ALA A 1 84 ? -14.671 -1.032 24.759 1.00 92.44 84 ALA A O 1
ATOM 622 N N . ILE A 1 85 ? -12.800 0.199 24.595 1.00 93.88 85 ILE A N 1
ATOM 623 C CA . ILE A 1 85 ? -13.125 1.120 25.698 1.00 93.88 85 ILE A CA 1
ATOM 624 C C . ILE A 1 85 ? -14.405 1.919 25.395 1.00 93.88 85 ILE A C 1
ATOM 626 O O . ILE A 1 85 ? -15.238 2.111 26.279 1.00 93.88 85 ILE A O 1
ATOM 630 N N . VAL A 1 86 ? -14.586 2.362 24.145 1.00 90.56 86 VAL A N 1
ATOM 631 C CA . VAL A 1 86 ? -15.815 3.055 23.717 1.00 90.56 86 VAL A CA 1
ATOM 632 C C . VAL A 1 86 ? -17.018 2.109 23.757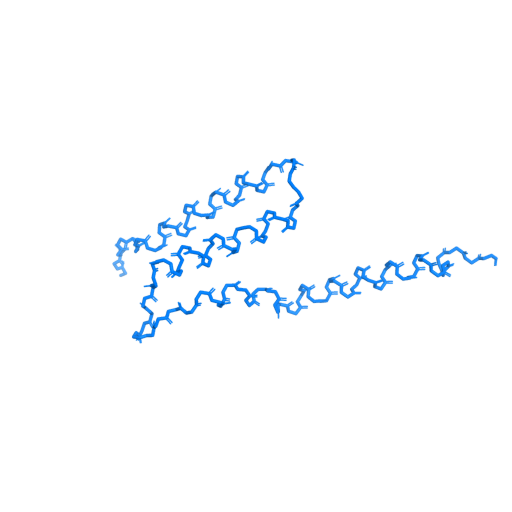 1.00 90.56 86 VAL A C 1
ATOM 634 O O . VAL A 1 86 ? -18.092 2.498 24.206 1.00 90.56 86 VAL A O 1
ATOM 637 N N . HIS A 1 87 ? -16.853 0.859 23.320 1.00 90.88 87 HIS A N 1
ATOM 638 C CA . HIS A 1 87 ? -17.959 -0.094 23.220 1.00 90.88 87 HIS A CA 1
ATOM 639 C C . HIS A 1 87 ? -18.426 -0.652 24.574 1.00 90.88 87 HIS A C 1
ATOM 641 O O . HIS A 1 87 ? -19.595 -0.998 24.717 1.00 90.88 87 HIS A O 1
ATOM 647 N N . THR A 1 88 ? -17.545 -0.729 25.577 1.00 90.19 88 THR A N 1
ATOM 648 C CA . THR A 1 88 ? -17.902 -1.189 26.932 1.00 90.19 88 THR A CA 1
ATOM 649 C C . THR A 1 88 ? -18.577 -0.115 27.785 1.00 90.19 88 THR A C 1
ATOM 651 O O . THR A 1 88 ? -18.946 -0.401 28.922 1.00 90.19 88 THR A O 1
ATOM 654 N N . GLY A 1 89 ? -18.726 1.115 27.279 1.00 81.62 89 GLY A N 1
ATOM 655 C CA . GLY A 1 89 ? -19.265 2.232 28.058 1.00 81.62 89 GLY A CA 1
ATOM 656 C C . GLY A 1 89 ? -18.326 2.703 29.171 1.00 81.62 89 GLY A C 1
ATOM 657 O O . GLY A 1 89 ? -18.720 3.508 30.002 1.00 81.62 89 GLY A O 1
ATOM 658 N N . ALA A 1 90 ? -17.063 2.258 29.183 1.00 79.88 90 ALA A N 1
ATOM 659 C CA . ALA A 1 90 ? -16.081 2.697 30.176 1.00 79.88 90 ALA A CA 1
ATOM 660 C C . ALA A 1 90 ? -15.807 4.216 30.120 1.00 79.88 90 ALA A C 1
ATOM 662 O O . ALA A 1 90 ? -15.303 4.784 31.086 1.00 79.88 90 ALA A O 1
ATOM 663 N N . LEU A 1 91 ? -16.130 4.862 28.994 1.00 75.75 91 LEU A N 1
ATOM 664 C CA . LEU A 1 91 ? -16.037 6.312 28.796 1.00 75.75 91 LEU A CA 1
ATOM 665 C C . LEU A 1 91 ? -17.312 7.083 29.176 1.00 75.75 91 LEU A C 1
ATOM 667 O O . LEU A 1 91 ? -17.231 8.301 29.295 1.00 75.75 91 LEU A O 1
ATOM 671 N N . ASP A 1 92 ? -18.445 6.404 29.377 1.00 74.25 92 ASP A N 1
ATOM 672 C CA . ASP A 1 92 ? -19.709 7.008 29.829 1.00 74.25 92 ASP A CA 1
ATOM 673 C C . ASP A 1 92 ? -20.289 6.188 31.001 1.00 74.25 92 ASP A C 1
ATOM 675 O O . ASP A 1 92 ? -21.246 5.424 30.832 1.00 74.25 92 ASP A O 1
ATOM 679 N N . PRO A 1 93 ? -19.641 6.238 32.182 1.00 72.69 93 PRO A N 1
ATOM 680 C CA . PRO A 1 93 ? -20.134 5.549 33.364 1.00 72.69 93 PRO A CA 1
ATOM 681 C C . PRO A 1 93 ? -21.400 6.246 33.888 1.00 72.69 93 PRO A C 1
ATOM 683 O O . PRO A 1 93 ? -21.377 7.443 34.170 1.00 72.69 93 PRO A O 1
ATOM 686 N N . LEU A 1 94 ? -22.485 5.472 34.013 1.00 66.69 94 LEU A N 1
ATOM 687 C CA . LEU A 1 94 ? -23.748 5.864 34.658 1.00 66.69 94 LEU A CA 1
ATOM 688 C C . LEU A 1 94 ? -23.545 6.331 36.107 1.00 66.69 94 LEU A C 1
ATOM 690 O O . LEU A 1 94 ? -22.725 5.700 36.818 1.00 66.69 94 LEU A O 1
#

Sequence (94 aa):
MSIDAPSIHAIVVMVVMVAALMLYSRPNIPMATTSLGVLVLLAFVFSMYPMKLHGHILDSMIFFSGFSNEALIAVVALMIAGGAIVHTGALDPL

Organism: NCBI:txid410659

pLDDT: mean 84.25, std 9.74, range [45.56, 96.44]